Protein AF-A0A1H5M3I5-F1 (afdb_monomer_lite)

Radius of gyration: 29.3 Å; chains: 1; bounding box: 66×15×77 Å

Foldseek 3Di:
DDPDCVVVVVVVVVVVVVVVVVVVVVVVVVVVVVVVVVVCVVVVWDWDWDFDQDPVRDTDIFIDTNNHTDD

Structure (mmCIF, N/CA/C/O backbone):
data_AF-A0A1H5M3I5-F1
#
_entry.id   AF-A0A1H5M3I5-F1
#
loop_
_atom_site.group_PDB
_atom_site.id
_atom_site.type_symbol
_atom_site.label_atom_id
_atom_site.label_alt_id
_atom_site.label_comp_id
_atom_site.label_asym_id
_atom_site.label_entity_id
_atom_site.label_seq_id
_atom_site.pdbx_PDB_ins_code
_atom_site.Cartn_x
_atom_site.Cartn_y
_atom_site.Cartn_z
_atom_site.occupancy
_atom_site.B_iso_or_equiv
_atom_site.auth_seq_id
_atom_site.auth_comp_id
_atom_site.auth_asym_id
_atom_site.auth_atom_id
_atom_site.pdbx_PDB_model_num
ATOM 1 N N . MET A 1 1 ? 40.419 -2.364 -37.327 1.00 44.78 1 MET A N 1
ATOM 2 C CA . MET A 1 1 ? 39.101 -2.728 -36.764 1.00 44.78 1 MET A CA 1
ATOM 3 C C . MET A 1 1 ? 38.340 -1.438 -36.516 1.00 44.78 1 MET A C 1
ATOM 5 O O . MET A 1 1 ? 38.696 -0.703 -35.609 1.00 44.78 1 MET A O 1
ATOM 9 N N . TYR A 1 2 ? 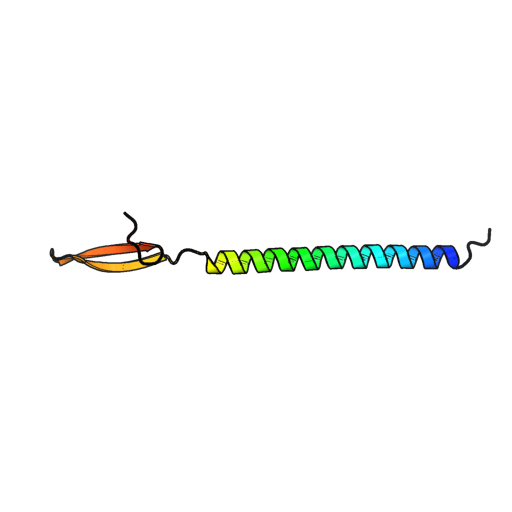37.395 -1.100 -37.392 1.00 44.75 2 TYR A N 1
ATOM 10 C CA . TYR A 1 2 ? 36.611 0.132 -37.292 1.00 44.75 2 TYR A CA 1
ATOM 11 C C . TYR A 1 2 ? 35.325 -0.194 -36.523 1.00 44.75 2 TYR A C 1
ATOM 13 O O . TYR A 1 2 ? 34.363 -0.696 -37.097 1.00 44.75 2 TYR A O 1
ATOM 21 N N . SER A 1 3 ? 35.323 0.006 -35.204 1.00 53.94 3 SER A N 1
ATOM 22 C CA . SER A 1 3 ? 34.099 -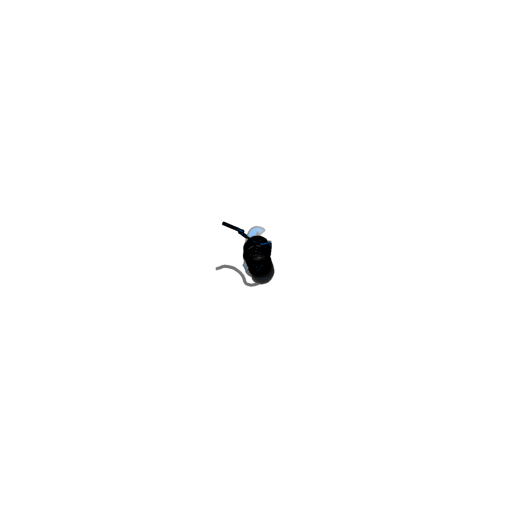0.048 -34.399 1.00 53.94 3 SER A CA 1
ATOM 23 C C . SER A 1 3 ? 33.349 1.268 -34.600 1.00 53.94 3 SER A C 1
ATOM 25 O O . SER A 1 3 ? 33.549 2.230 -33.861 1.00 53.94 3 SER A O 1
ATOM 27 N N . GLY A 1 4 ? 32.570 1.336 -35.678 1.00 50.38 4 GLY A N 1
ATOM 28 C CA . GLY A 1 4 ? 31.786 2.515 -36.024 1.00 50.38 4 GLY A CA 1
ATOM 29 C C . GLY A 1 4 ? 30.722 2.862 -34.969 1.00 50.38 4 GLY A C 1
ATOM 30 O O . GLY A 1 4 ? 30.365 2.019 -34.139 1.00 50.38 4 GLY A O 1
ATOM 31 N N . PRO A 1 5 ? 30.164 4.084 -35.034 1.00 56.66 5 PRO A N 1
ATOM 32 C CA . PRO A 1 5 ? 29.201 4.632 -34.070 1.00 56.66 5 PRO A CA 1
ATOM 33 C C . PRO A 1 5 ? 27.907 3.817 -33.913 1.00 56.66 5 PRO A C 1
ATOM 35 O O . PRO A 1 5 ? 27.139 4.073 -32.989 1.00 56.66 5 PRO A O 1
ATOM 38 N N . ALA A 1 6 ? 27.664 2.823 -34.772 1.00 57.28 6 ALA A N 1
ATOM 39 C CA . ALA A 1 6 ? 26.560 1.878 -34.643 1.00 57.28 6 ALA A CA 1
ATOM 40 C C . ALA A 1 6 ? 26.619 1.112 -33.309 1.00 57.28 6 ALA A C 1
ATOM 42 O O . ALA A 1 6 ? 25.625 1.044 -32.602 1.00 57.28 6 ALA A O 1
ATOM 43 N N . ASN A 1 7 ? 27.791 0.629 -32.887 1.00 63.53 7 ASN A N 1
ATOM 44 C CA . ASN A 1 7 ? 27.883 -0.207 -31.684 1.00 63.53 7 ASN A CA 1
ATOM 45 C C . ASN A 1 7 ? 27.682 0.607 -30.393 1.00 63.53 7 ASN A C 1
ATOM 47 O O . ASN A 1 7 ? 27.115 0.109 -29.422 1.00 63.53 7 ASN A O 1
ATOM 51 N N . SER A 1 8 ? 28.123 1.868 -30.379 1.00 62.16 8 SER A N 1
ATOM 52 C CA . SER A 1 8 ? 27.983 2.764 -29.226 1.00 62.16 8 SER A CA 1
ATOM 53 C C . SER A 1 8 ? 26.570 3.335 -29.099 1.00 62.16 8 SER A C 1
ATOM 55 O O . SER A 1 8 ? 26.052 3.433 -27.988 1.00 62.16 8 SER A O 1
ATOM 57 N N . THR A 1 9 ? 25.912 3.655 -30.217 1.00 64.62 9 THR A N 1
ATOM 58 C CA . THR A 1 9 ? 24.517 4.127 -30.216 1.00 64.62 9 THR A CA 1
ATOM 59 C C . THR A 1 9 ? 23.540 3.025 -29.817 1.00 64.62 9 THR A C 1
ATOM 61 O O . THR A 1 9 ? 22.651 3.279 -29.006 1.00 64.62 9 THR A O 1
ATOM 64 N N . THR A 1 10 ? 23.727 1.786 -30.289 1.00 68.31 10 THR A N 1
ATOM 65 C CA . THR A 1 10 ? 22.886 0.656 -29.858 1.00 68.31 10 THR A CA 1
ATOM 66 C C . THR A 1 10 ? 23.089 0.326 -28.378 1.00 68.31 10 THR A C 1
ATOM 68 O O . THR A 1 10 ? 22.115 0.060 -27.672 1.00 68.31 10 THR A O 1
ATOM 71 N N . LEU A 1 11 ? 24.325 0.401 -27.869 1.00 72.88 11 LEU A N 1
ATOM 72 C CA . LEU A 1 11 ? 24.614 0.188 -26.447 1.00 72.88 11 LEU A CA 1
ATOM 73 C C . LEU A 1 11 ? 23.972 1.272 -25.565 1.00 72.88 11 LEU A C 1
ATOM 75 O O . LEU A 1 11 ? 23.356 0.948 -24.552 1.00 72.88 11 LEU A O 1
ATOM 79 N N . ALA A 1 12 ? 24.054 2.542 -25.972 1.00 68.38 12 ALA A N 1
ATOM 80 C CA . ALA A 1 12 ? 23.422 3.653 -25.263 1.00 68.38 12 ALA A CA 1
ATOM 81 C C . ALA A 1 12 ? 21.887 3.549 -25.270 1.00 68.38 12 ALA A C 1
ATOM 83 O O . ALA A 1 12 ? 21.257 3.733 -24.231 1.00 68.38 12 ALA A O 1
ATOM 84 N N . ALA A 1 13 ? 21.287 3.187 -26.409 1.00 67.50 13 ALA A N 1
ATOM 85 C CA . ALA A 1 13 ? 19.846 2.963 -26.523 1.00 67.50 13 ALA A CA 1
ATOM 86 C C . ALA A 1 13 ? 19.376 1.792 -25.645 1.00 67.50 13 ALA A C 1
ATOM 88 O O . ALA A 1 13 ? 18.364 1.901 -24.954 1.00 67.50 13 ALA A O 1
ATOM 89 N N . THR A 1 14 ? 20.143 0.698 -25.613 1.00 74.31 14 THR A N 1
ATOM 90 C CA . THR A 1 14 ? 19.851 -0.466 -24.765 1.00 74.31 14 THR A CA 1
ATOM 91 C C . THR A 1 14 ? 19.980 -0.114 -23.281 1.00 74.31 14 THR A C 1
ATOM 93 O O . THR A 1 14 ? 19.083 -0.417 -22.499 1.00 74.31 14 THR A O 1
ATOM 96 N N . GLY A 1 15 ? 21.046 0.590 -22.884 1.00 68.19 15 GLY A N 1
ATOM 97 C CA . GLY A 1 15 ? 21.242 1.043 -21.503 1.00 68.19 15 GLY A CA 1
ATOM 98 C C . GLY A 1 15 ? 20.161 2.023 -21.036 1.00 68.19 15 GLY A C 1
ATOM 99 O O . GLY A 1 15 ? 19.639 1.890 -19.926 1.00 68.19 15 GLY A O 1
ATOM 100 N N . PHE A 1 16 ? 19.760 2.962 -21.898 1.00 73.81 16 PHE A N 1
ATOM 101 C CA . PHE A 1 16 ? 18.650 3.875 -21.622 1.00 73.81 16 PHE A CA 1
ATOM 102 C C . PHE A 1 16 ? 17.321 3.122 -21.504 1.00 73.81 16 PHE A C 1
ATOM 104 O O . PHE A 1 16 ? 16.574 3.363 -20.562 1.00 73.81 16 PHE A O 1
ATOM 111 N N . GLY A 1 17 ? 17.058 2.161 -22.395 1.00 68.31 17 GLY A N 1
ATOM 112 C CA . GLY A 1 17 ? 15.871 1.307 -22.345 1.00 68.31 17 GLY A CA 1
ATOM 113 C C . GLY A 1 17 ? 15.770 0.499 -21.050 1.00 68.31 17 GLY A C 1
ATOM 114 O O . GLY A 1 17 ? 14.714 0.486 -20.422 1.00 68.31 17 GLY A O 1
ATOM 115 N N . ILE A 1 18 ? 16.873 -0.105 -20.594 1.00 75.62 18 ILE A N 1
ATOM 116 C CA . ILE A 1 18 ? 16.921 -0.839 -19.318 1.00 75.62 18 ILE A CA 1
ATOM 117 C C . ILE A 1 18 ? 16.678 0.108 -18.140 1.00 75.62 18 ILE A C 1
ATOM 119 O O . ILE A 1 18 ? 15.902 -0.213 -17.241 1.00 75.62 18 ILE A O 1
ATOM 123 N N . THR A 1 19 ? 17.296 1.290 -18.151 1.00 76.12 19 THR A N 1
ATOM 124 C CA . THR A 1 19 ? 17.140 2.287 -17.080 1.00 76.12 19 THR A CA 1
ATOM 125 C C . THR A 1 19 ? 15.706 2.815 -17.023 1.00 76.12 19 THR A C 1
ATOM 127 O O . THR A 1 19 ? 15.118 2.887 -15.946 1.00 76.12 19 THR A O 1
ATOM 130 N N . ALA A 1 20 ? 15.111 3.115 -18.178 1.00 73.75 20 ALA A N 1
ATOM 131 C CA . ALA A 1 20 ? 13.734 3.577 -18.298 1.00 73.75 20 ALA A CA 1
ATOM 132 C C . ALA A 1 20 ? 12.731 2.502 -17.858 1.00 73.75 20 ALA A C 1
ATOM 134 O O . ALA A 1 20 ? 11.821 2.797 -17.085 1.00 73.75 20 ALA A O 1
ATOM 135 N N . ALA A 1 21 ? 12.924 1.249 -18.282 1.00 77.44 21 ALA A N 1
ATOM 136 C CA . ALA A 1 21 ? 12.091 0.130 -17.854 1.00 77.44 21 ALA A CA 1
ATOM 137 C C . ALA A 1 21 ? 12.198 -0.096 -16.341 1.00 77.44 21 ALA A C 1
ATOM 139 O O . ALA A 1 21 ? 11.185 -0.191 -15.655 1.00 77.44 21 ALA A O 1
ATOM 140 N N . THR A 1 22 ? 13.417 -0.106 -15.799 1.00 84.62 22 THR A N 1
ATOM 141 C CA . THR A 1 22 ? 13.661 -0.268 -14.358 1.00 84.62 22 THR A CA 1
ATOM 142 C C . THR A 1 22 ? 13.024 0.867 -13.555 1.00 84.62 22 THR A C 1
ATOM 144 O O . THR A 1 22 ? 12.368 0.614 -12.547 1.00 84.62 22 THR A O 1
ATOM 147 N N . GLY A 1 23 ? 13.146 2.114 -14.021 1.00 82.81 23 GLY A N 1
ATOM 148 C CA . GLY A 1 23 ? 12.494 3.271 -13.405 1.00 82.81 23 GLY A CA 1
ATOM 149 C C . GLY A 1 23 ? 10.968 3.168 -13.424 1.00 82.81 23 GLY A C 1
ATOM 150 O O . GLY A 1 23 ? 10.323 3.427 -12.408 1.00 82.81 23 GLY A O 1
ATOM 151 N N . LEU A 1 24 ? 10.390 2.719 -14.542 1.00 89.50 24 LEU A N 1
ATOM 152 C CA . LEU A 1 24 ? 8.953 2.477 -14.657 1.00 89.50 24 LEU A CA 1
ATOM 153 C C . LEU A 1 24 ? 8.486 1.375 -13.695 1.00 89.50 24 LEU A C 1
ATOM 155 O O . LEU A 1 24 ? 7.472 1.550 -13.024 1.00 89.50 24 LEU A O 1
ATOM 159 N N . TYR A 1 25 ? 9.231 0.273 -13.575 1.00 87.38 25 TYR A N 1
ATOM 160 C CA . TYR A 1 25 ? 8.915 -0.795 -12.624 1.00 87.38 25 TYR A CA 1
ATOM 161 C C . TYR A 1 25 ? 8.919 -0.300 -11.176 1.00 87.38 25 TYR A C 1
ATOM 163 O O . TYR A 1 25 ? 7.977 -0.583 -10.436 1.00 87.38 25 TYR A O 1
ATOM 171 N N . TRP A 1 26 ? 9.928 0.479 -10.777 1.00 86.31 26 TRP A N 1
ATOM 172 C CA . TRP A 1 26 ? 9.976 1.069 -9.437 1.00 86.31 26 TRP A CA 1
ATOM 173 C C . TRP A 1 26 ? 8.823 2.036 -9.187 1.00 86.31 26 TRP A C 1
ATOM 175 O O . TRP A 1 26 ? 8.202 1.986 -8.127 1.00 86.31 26 TRP A O 1
ATOM 185 N N . PHE A 1 27 ? 8.496 2.878 -10.167 1.00 88.94 27 PHE A N 1
ATOM 186 C CA . PHE A 1 27 ? 7.358 3.785 -10.071 1.00 88.94 27 PHE A CA 1
ATOM 187 C C . PHE A 1 27 ? 6.043 3.019 -9.875 1.00 88.94 27 PHE A C 1
ATOM 189 O O . PHE A 1 27 ? 5.287 3.319 -8.952 1.00 88.94 27 PHE A O 1
ATOM 196 N N . LEU A 1 28 ? 5.795 1.983 -10.682 1.00 91.06 28 LEU A N 1
ATOM 197 C CA . LEU A 1 28 ? 4.609 1.133 -10.551 1.00 91.06 28 LEU A CA 1
ATOM 198 C C . LEU A 1 28 ? 4.562 0.411 -9.199 1.00 91.06 28 LEU A C 1
ATOM 200 O O . LEU A 1 28 ? 3.498 0.345 -8.585 1.00 91.06 28 LEU A O 1
ATOM 204 N N . ALA A 1 29 ? 5.701 -0.080 -8.704 1.00 88.31 29 ALA A N 1
ATOM 205 C CA . ALA A 1 29 ? 5.788 -0.707 -7.388 1.00 88.31 29 ALA A CA 1
ATOM 206 C C . ALA A 1 29 ? 5.417 0.277 -6.266 1.00 88.31 29 ALA A C 1
ATOM 208 O O . ALA A 1 29 ? 4.622 -0.060 -5.389 1.00 88.31 29 ALA A O 1
ATOM 209 N N . LEU A 1 30 ? 5.924 1.512 -6.318 1.00 93.06 30 LEU A N 1
ATOM 210 C CA . LEU A 1 30 ? 5.591 2.554 -5.342 1.00 93.06 30 LEU A CA 1
ATOM 211 C C . LEU A 1 30 ? 4.111 2.944 -5.395 1.00 93.06 30 LEU A C 1
ATOM 213 O O . LEU A 1 30 ? 3.484 3.096 -4.347 1.00 93.06 30 LEU A O 1
ATOM 217 N N . VAL A 1 31 ? 3.531 3.055 -6.593 1.00 92.88 31 VAL A N 1
ATOM 218 C CA . VAL A 1 31 ? 2.095 3.323 -6.767 1.00 92.88 31 VAL A CA 1
ATOM 219 C C . VAL A 1 31 ? 1.252 2.180 -6.201 1.00 92.88 31 VAL A C 1
ATOM 221 O O . VAL A 1 31 ? 0.279 2.438 -5.493 1.00 92.88 31 VAL A O 1
ATOM 224 N N . ALA A 1 32 ? 1.631 0.926 -6.451 1.00 89.56 32 ALA A N 1
ATOM 225 C CA . ALA A 1 32 ? 0.929 -0.238 -5.917 1.00 89.56 32 ALA A CA 1
ATOM 226 C C . ALA A 1 32 ? 0.985 -0.284 -4.382 1.00 89.56 32 ALA A C 1
ATOM 228 O O . ALA A 1 32 ? -0.044 -0.488 -3.738 1.00 89.56 32 ALA A O 1
ATOM 229 N N . ILE A 1 33 ? 2.156 -0.029 -3.787 1.00 89.94 33 ILE A N 1
ATOM 230 C CA . ILE A 1 33 ? 2.326 0.039 -2.328 1.00 89.94 33 ILE A CA 1
ATOM 231 C C . ILE A 1 33 ? 1.507 1.196 -1.745 1.00 89.94 33 ILE A C 1
ATOM 233 O O . ILE A 1 33 ? 0.766 0.998 -0.783 1.00 89.94 33 ILE A O 1
ATOM 237 N N . GLY A 1 34 ? 1.585 2.390 -2.338 1.00 86.94 34 GLY A N 1
ATOM 238 C CA . GLY A 1 34 ? 0.813 3.554 -1.901 1.00 86.94 34 GLY A CA 1
ATOM 239 C C . GLY A 1 34 ? -0.698 3.320 -1.985 1.00 86.94 34 GLY A C 1
ATOM 240 O O . GLY A 1 34 ? -1.427 3.624 -1.041 1.00 86.94 34 GLY A O 1
ATOM 241 N N . GLY A 1 35 ? -1.167 2.708 -3.075 1.00 83.75 35 GLY A N 1
ATOM 242 C CA . GLY A 1 35 ? -2.563 2.312 -3.249 1.00 83.75 35 GLY A CA 1
ATOM 243 C C . GLY A 1 35 ? -3.011 1.277 -2.216 1.00 83.75 35 GLY A C 1
ATOM 244 O O . GLY A 1 35 ? -4.056 1.449 -1.589 1.00 83.75 35 GLY A O 1
ATOM 245 N N . ALA A 1 36 ? -2.199 0.245 -1.973 1.00 80.62 36 ALA A N 1
ATOM 246 C CA . ALA A 1 36 ? -2.476 -0.773 -0.963 1.00 80.62 36 ALA A CA 1
ATOM 247 C C . ALA A 1 36 ? -2.538 -0.178 0.452 1.00 80.62 36 ALA A C 1
ATOM 249 O O . ALA A 1 36 ? -3.450 -0.504 1.208 1.00 80.62 36 ALA A O 1
ATOM 250 N N . LEU A 1 37 ? -1.633 0.744 0.794 1.00 80.31 37 LEU A N 1
ATOM 251 C CA . LEU A 1 37 ? -1.643 1.457 2.075 1.00 80.31 37 LEU A CA 1
ATOM 252 C C . LEU A 1 37 ? -2.869 2.363 2.224 1.00 80.31 37 LEU A C 1
ATOM 254 O O . LEU A 1 37 ? -3.469 2.403 3.295 1.00 80.31 37 LEU A O 1
ATOM 258 N N . ALA A 1 38 ? -3.287 3.054 1.162 1.00 78.25 38 ALA A N 1
ATOM 259 C CA . ALA A 1 38 ? -4.492 3.881 1.186 1.00 78.25 38 ALA A CA 1
ATOM 260 C C . ALA A 1 38 ? -5.765 3.038 1.387 1.00 78.25 38 ALA A C 1
ATOM 262 O O . ALA A 1 38 ? -6.661 3.422 2.143 1.00 78.25 38 ALA A O 1
ATOM 263 N N . VAL A 1 39 ? -5.838 1.870 0.740 1.00 76.25 39 VAL A N 1
ATOM 264 C CA . VAL A 1 39 ? -6.937 0.907 0.910 1.00 76.25 39 VAL A CA 1
ATOM 265 C C . VAL A 1 39 ? -6.915 0.298 2.310 1.00 76.25 39 VAL A C 1
ATOM 267 O O . VAL A 1 39 ? -7.950 0.277 2.975 1.00 76.25 39 VAL A O 1
ATOM 270 N N . ALA A 1 40 ? -5.743 -0.120 2.793 1.00 70.44 40 ALA A N 1
ATOM 271 C CA . ALA A 1 40 ? -5.564 -0.614 4.151 1.00 70.44 40 ALA A CA 1
ATOM 272 C C . ALA A 1 40 ? -6.004 0.440 5.170 1.00 70.44 40 ALA A C 1
ATOM 274 O O . ALA A 1 40 ? -6.819 0.123 6.021 1.00 70.44 40 ALA A O 1
ATOM 275 N N . GLY A 1 41 ? -5.586 1.701 5.013 1.00 70.44 41 GLY A N 1
ATOM 276 C CA . GLY A 1 41 ? -5.977 2.823 5.870 1.00 70.44 41 GLY A CA 1
ATOM 277 C C . GLY A 1 41 ? -7.488 3.062 5.943 1.00 70.44 41 GLY A C 1
ATOM 278 O O . GLY A 1 41 ? -8.011 3.382 7.008 1.00 70.44 41 GLY A O 1
ATOM 279 N N . LYS A 1 42 ? -8.212 2.869 4.832 1.00 68.31 42 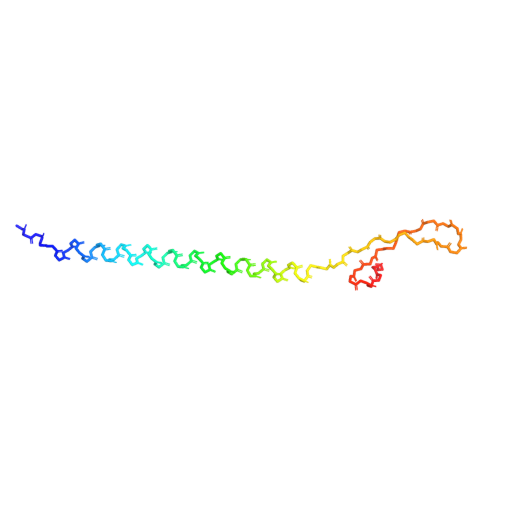LYS A N 1
ATOM 280 C CA . LYS A 1 42 ? -9.683 2.952 4.806 1.00 68.31 42 LYS A CA 1
ATOM 281 C C . LYS A 1 42 ? -10.365 1.737 5.437 1.00 68.31 42 LYS A C 1
ATOM 283 O O . LYS A 1 42 ? -11.438 1.885 6.016 1.00 68.31 42 LYS A O 1
ATOM 288 N N . LEU A 1 43 ? -9.762 0.558 5.309 1.00 62.38 43 LEU A N 1
ATOM 289 C CA . LEU A 1 43 ? -10.231 -0.686 5.925 1.00 62.38 43 LEU A CA 1
ATOM 290 C C . LEU A 1 43 ? -9.783 -0.828 7.384 1.00 62.38 43 LEU A C 1
ATOM 292 O O . LEU A 1 43 ? -10.290 -1.711 8.084 1.00 62.38 43 LEU A O 1
ATOM 296 N N . THR A 1 44 ? -8.859 0.022 7.851 1.00 65.00 44 THR A N 1
ATOM 297 C CA . THR A 1 44 ? -8.401 0.032 9.234 1.00 65.00 44 THR A CA 1
ATOM 298 C C . THR A 1 44 ? -9.615 0.243 10.108 1.00 65.00 44 THR A C 1
ATOM 300 O O . THR A 1 44 ? -10.282 1.277 10.112 1.00 65.00 44 THR A O 1
ATOM 303 N N . THR A 1 45 ? -9.925 -0.826 10.814 1.00 63.00 45 THR A N 1
ATOM 304 C CA . THR A 1 45 ? -11.045 -0.919 11.717 1.00 63.00 45 THR A CA 1
ATOM 305 C C . THR A 1 45 ? -11.006 0.254 12.699 1.00 63.00 45 THR A C 1
ATOM 307 O O . THR A 1 45 ? -10.013 0.440 13.400 1.00 63.00 45 THR A O 1
ATOM 310 N N . ARG A 1 46 ? -12.091 1.026 12.781 1.00 69.94 46 ARG A N 1
ATOM 311 C CA . ARG A 1 46 ? -12.234 2.097 13.766 1.00 69.94 46 ARG A CA 1
ATOM 312 C C . ARG A 1 46 ? -12.405 1.471 15.140 1.00 69.94 46 ARG A C 1
ATOM 314 O O . ARG A 1 46 ? -13.452 0.898 15.430 1.00 69.94 46 ARG A O 1
ATOM 321 N N . LEU A 1 47 ? -11.369 1.551 15.960 1.00 74.44 47 LEU A N 1
ATOM 322 C CA . LEU A 1 47 ? -11.436 1.197 17.370 1.00 74.44 47 LEU A CA 1
ATOM 323 C C . LEU A 1 47 ? -11.746 2.468 18.156 1.00 74.44 47 LEU A C 1
ATOM 325 O O . LEU A 1 47 ? -11.030 3.459 18.025 1.00 74.44 47 LEU A O 1
ATOM 329 N N . ALA A 1 48 ? -12.818 2.447 18.939 1.00 76.38 48 ALA A N 1
ATOM 330 C CA . ALA A 1 48 ? -13.165 3.520 19.857 1.00 76.38 48 ALA A CA 1
ATOM 331 C C . ALA A 1 48 ? -13.309 2.967 21.276 1.00 76.38 48 ALA A C 1
ATOM 333 O O . ALA A 1 48 ? -13.623 1.792 21.488 1.00 76.38 48 ALA A O 1
ATOM 334 N N . LEU A 1 49 ? -13.015 3.828 22.244 1.00 80.12 49 LEU A N 1
ATOM 335 C CA . LEU A 1 49 ? -12.950 3.488 23.655 1.00 80.12 49 LEU A CA 1
ATOM 336 C C . LEU A 1 49 ? -13.778 4.528 24.401 1.00 80.12 49 LEU A C 1
ATOM 338 O O . LEU A 1 49 ? -13.396 5.692 24.490 1.00 80.12 49 LEU A O 1
ATOM 342 N N . GLU A 1 50 ? -14.956 4.116 24.852 1.00 78.75 50 GLU A N 1
ATOM 343 C CA . GLU A 1 50 ? -15.954 5.013 25.430 1.00 78.75 50 GLU A CA 1
ATOM 344 C C . GLU A 1 50 ? -16.110 4.713 26.927 1.00 78.75 50 GLU A C 1
ATOM 346 O O . GLU A 1 50 ? -16.334 3.553 27.294 1.00 78.75 50 GLU A O 1
ATOM 351 N N . PRO A 1 51 ? -15.994 5.714 27.818 1.00 76.94 51 PRO A N 1
ATOM 352 C CA . PRO A 1 51 ? -16.337 5.543 29.222 1.00 76.94 51 PRO A CA 1
ATOM 353 C C . PRO A 1 51 ? -17.862 5.468 29.358 1.00 76.94 51 PRO A C 1
ATOM 355 O O . PRO A 1 51 ? -18.578 6.407 29.020 1.00 76.94 51 PRO A O 1
ATOM 358 N N . VAL A 1 52 ? -18.366 4.345 29.859 1.00 80.56 52 VAL A N 1
ATOM 359 C CA . VAL A 1 52 ? -19.792 4.114 30.103 1.00 80.56 52 VAL A CA 1
ATOM 360 C C . VAL A 1 52 ? -20.008 4.014 31.606 1.00 80.56 52 VAL A C 1
ATOM 362 O O . VAL A 1 52 ? -19.366 3.212 32.286 1.00 80.56 52 VAL A O 1
ATOM 365 N N . GLN A 1 53 ? -20.914 4.831 32.134 1.00 77.00 53 GLN A N 1
ATOM 366 C CA . GLN A 1 53 ? -21.334 4.732 33.525 1.00 77.00 53 GLN A CA 1
ATOM 367 C C . GLN A 1 53 ? -22.387 3.626 33.637 1.00 77.00 53 GLN A C 1
ATOM 369 O O . GLN A 1 53 ? -23.435 3.685 32.993 1.00 77.00 53 GLN A O 1
ATOM 374 N N . GLY A 1 54 ? -22.074 2.578 34.395 1.00 75.31 54 GLY A N 1
ATOM 375 C CA . GLY A 1 54 ? -23.014 1.506 34.685 1.00 75.31 54 GLY A CA 1
ATOM 376 C C . GLY A 1 54 ? -24.120 1.979 35.630 1.00 75.31 54 GLY A C 1
ATOM 377 O O . GLY A 1 54 ? -23.943 2.927 36.397 1.00 75.31 54 GLY A O 1
ATOM 378 N N . ALA A 1 55 ? -25.274 1.311 35.585 1.00 74.75 55 ALA A N 1
ATOM 379 C CA . ALA A 1 55 ? -26.414 1.600 36.464 1.00 74.75 55 ALA A CA 1
ATOM 380 C C . ALA A 1 55 ? -26.101 1.381 37.963 1.00 74.75 55 ALA A C 1
ATOM 382 O O . ALA A 1 55 ? -26.822 1.856 38.831 1.00 74.75 55 ALA A O 1
ATOM 383 N N . ASP A 1 56 ? -25.007 0.678 38.246 1.00 83.12 56 ASP A N 1
ATOM 384 C CA . ASP A 1 56 ? -24.383 0.428 39.545 1.00 83.12 56 ASP A CA 1
ATOM 385 C C . ASP A 1 56 ? -23.457 1.572 40.015 1.00 83.12 56 ASP A C 1
ATOM 387 O O . ASP A 1 56 ? -22.836 1.466 41.070 1.00 83.12 56 ASP A O 1
ATOM 391 N N . GLY A 1 57 ? -23.330 2.658 39.243 1.00 79.12 57 GLY A N 1
ATOM 392 C CA . GLY A 1 57 ? -22.433 3.781 39.539 1.00 79.12 57 GLY A CA 1
ATOM 393 C C . GLY A 1 57 ? -20.957 3.507 39.221 1.00 79.12 57 GLY A C 1
ATOM 394 O O . GLY A 1 57 ? -20.117 4.384 39.409 1.00 79.12 57 GLY A O 1
ATOM 395 N N . GLN A 1 58 ? -20.631 2.316 38.708 1.00 80.50 58 GLN A N 1
ATOM 396 C CA . GLN A 1 58 ? -19.277 1.922 38.318 1.00 80.50 58 GLN A CA 1
ATOM 397 C C . GLN A 1 58 ? -18.928 2.476 36.929 1.00 80.50 58 GLN A C 1
ATOM 399 O O . GLN A 1 58 ? -19.721 2.385 35.989 1.00 80.50 58 GLN A O 1
ATOM 404 N N . HIS A 1 59 ? -17.713 3.001 36.763 1.00 74.62 59 HIS A N 1
ATOM 405 C CA . HIS A 1 59 ? -17.199 3.392 35.449 1.00 74.62 59 HIS A CA 1
ATOM 406 C C . HIS A 1 59 ? -16.626 2.169 34.729 1.00 74.62 59 HIS A C 1
ATOM 408 O O . HIS A 1 59 ? -15.704 1.522 35.221 1.00 74.62 59 HIS A O 1
ATOM 414 N N . ARG A 1 60 ? -17.160 1.853 33.547 1.00 80.06 60 ARG A N 1
ATOM 415 C CA . ARG A 1 60 ? -16.680 0.762 32.691 1.00 80.06 60 ARG A CA 1
ATOM 416 C C . ARG A 1 60 ? -16.185 1.333 31.369 1.00 80.06 60 ARG A C 1
ATOM 418 O O . ARG A 1 60 ? -16.729 2.311 30.867 1.00 80.06 60 ARG A O 1
ATOM 425 N N . LEU A 1 61 ? -15.164 0.716 30.786 1.00 80.38 61 LEU A N 1
ATOM 426 C CA . LEU A 1 61 ? -14.688 1.078 29.451 1.00 80.38 61 LEU A CA 1
ATOM 427 C C . LEU A 1 61 ? -15.350 0.156 28.431 1.00 80.38 61 LEU A C 1
ATOM 429 O O . LEU A 1 61 ? -15.236 -1.066 28.524 1.00 80.38 61 LEU A O 1
ATOM 433 N N . ARG A 1 62 ? -16.057 0.738 27.463 1.00 79.81 62 ARG A N 1
ATOM 434 C CA . ARG A 1 62 ? -16.644 0.010 26.342 1.00 79.81 62 ARG A CA 1
ATOM 435 C C . ARG A 1 62 ? -15.716 0.123 25.143 1.00 79.81 62 ARG A C 1
ATOM 437 O O . ARG A 1 62 ? -15.503 1.210 24.612 1.00 79.81 62 ARG A O 1
ATOM 444 N N . PHE A 1 63 ? -15.199 -1.016 24.703 1.00 82.81 63 PHE A N 1
ATOM 445 C CA . PHE A 1 63 ? -14.441 -1.119 23.463 1.00 82.81 63 PHE A CA 1
ATOM 446 C C . PHE A 1 63 ? -15.413 -1.345 22.309 1.00 82.81 63 PHE A C 1
AT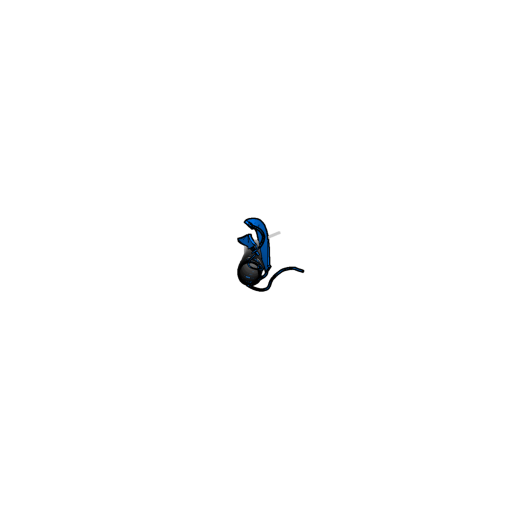OM 448 O O . PHE A 1 63 ? -16.186 -2.309 22.321 1.00 82.81 63 PHE A O 1
ATOM 455 N N . THR A 1 64 ? -15.387 -0.472 21.307 1.00 77.75 64 THR A N 1
ATOM 456 C CA . THR A 1 64 ? -16.171 -0.648 20.086 1.00 77.75 64 THR A CA 1
ATOM 457 C C . THR A 1 64 ? -15.259 -0.783 18.873 1.00 77.75 64 THR A C 1
ATOM 459 O O . THR A 1 64 ? -14.272 -0.070 18.705 1.00 77.75 64 THR A O 1
ATOM 462 N N . ARG A 1 65 ? -15.589 -1.749 18.019 1.00 76.75 65 ARG A N 1
ATOM 463 C CA . ARG A 1 65 ? -14.965 -2.036 16.735 1.00 76.75 65 ARG A CA 1
ATOM 464 C C . ARG A 1 65 ? -15.964 -1.675 15.641 1.00 76.75 65 ARG A C 1
ATOM 466 O O . ARG A 1 65 ? -16.989 -2.334 15.512 1.00 76.75 65 ARG A O 1
ATOM 473 N N . ASN A 1 66 ? -15.695 -0.628 14.865 1.00 80.00 66 ASN A N 1
ATOM 474 C CA . ASN A 1 66 ? -16.618 -0.084 13.861 1.00 80.00 66 ASN A CA 1
ATOM 475 C C . ASN A 1 66 ? -18.027 0.195 14.433 1.00 80.00 66 ASN A C 1
ATOM 477 O O . ASN A 1 66 ? -19.031 -0.095 13.790 1.00 80.00 66 ASN A O 1
ATOM 481 N N . GLY A 1 67 ? -18.104 0.703 15.669 1.00 72.81 67 GLY A N 1
ATOM 482 C CA . GLY A 1 67 ? -19.372 0.967 16.362 1.00 72.81 67 GLY A CA 1
ATOM 483 C C . GLY A 1 67 ? -20.057 -0.267 16.966 1.00 72.81 67 GLY A C 1
ATOM 484 O O . GLY A 1 67 ? -21.037 -0.115 17.692 1.00 72.81 67 GLY A O 1
ATOM 485 N N . GLN A 1 68 ? -19.543 -1.482 16.743 1.00 77.69 68 GLN A N 1
ATOM 486 C CA . GLN A 1 68 ? -20.031 -2.681 17.425 1.00 77.69 68 GLN A CA 1
ATOM 487 C C . GLN A 1 68 ? -19.223 -2.964 18.693 1.00 77.69 68 GLN A C 1
ATOM 489 O O . GLN A 1 68 ? -18.000 -2.869 18.661 1.00 77.69 68 GLN A O 1
ATOM 494 N N . PRO A 1 69 ? -19.859 -3.322 19.819 1.00 77.62 69 PRO A N 1
ATOM 495 C CA . PRO A 1 69 ? -19.132 -3.701 21.025 1.00 77.62 69 PRO A CA 1
ATOM 496 C C . PRO A 1 69 ? -18.283 -4.956 20.777 1.00 77.62 69 PRO A C 1
ATOM 498 O O . PRO 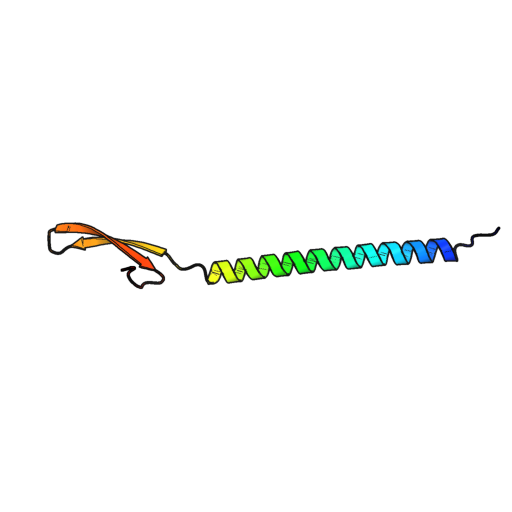A 1 69 ? -18.784 -5.952 20.257 1.00 77.62 69 PRO A O 1
ATOM 501 N N . LEU A 1 70 ? -17.012 -4.906 21.172 1.00 72.69 70 LEU A N 1
ATOM 502 C CA . LEU A 1 70 ? -16.174 -6.097 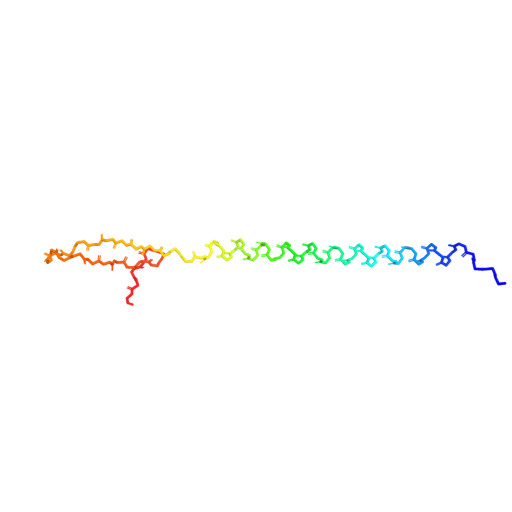21.300 1.00 72.69 70 LEU A CA 1
ATOM 503 C C . LEU A 1 70 ? -16.656 -6.873 22.537 1.00 72.69 70 LEU A C 1
ATOM 505 O O . LEU A 1 70 ? -16.757 -6.286 23.615 1.00 72.69 70 LEU A O 1
ATOM 509 N N . ARG A 1 71 ? -17.039 -8.141 22.347 1.00 63.34 71 ARG A N 1
ATOM 510 C CA . ARG A 1 71 ? -17.438 -9.064 23.422 1.00 63.34 71 ARG A CA 1
ATOM 511 C C . ARG A 1 71 ? -16.227 -9.770 24.006 1.00 63.34 71 ARG A C 1
ATOM 513 O O . ARG A 1 71 ? -15.322 -10.092 23.205 1.00 63.34 71 ARG A O 1
#

Secondary structure (DSSP, 8-state):
----HHHHHHHHHHHHHHHHHHHHHHHHHHHHHHHHHHHHHHHS--EEEEEEE-TTS-EEEEEEETTEEP-

Organism: NCBI:txid648782

Sequence (71 aa):
MYSGPANSTTLAATGFGITAATGLYWFLALVAIGGALAVAGKLTTRLALEPVQGADGQHRLRFTRNGQPLR

pLDDT: mean 74.87, std 10.53, range [44.75, 93.06]